Protein AF-A0A6G8U0J6-F1 (afdb_monomer_lite)

Sequence (85 aa):
MLTAQPENFRAEEKVMNRDEYVKRSKEHALSLLEAGRVHEAVASMITDMRGSSSFGVPREIHAIGICAAAANDAAGVRTYIEGFN

Secondary structure (DSSP, 8-state):
---PPPP----------HHHHHHHHHHHHHHHHHTT-HHHHHHHHHHHHHH-TTS---HHHHHHHHHHHHTT-HHHHHHHHHT--

Radius of gyration: 18.48 Å; chains: 1; bounding box: 36×62×27 Å

pLDDT: mean 79.88, std 18.67, range [40.16, 98.38]

Foldseek 3Di:
DDDDDDDDPPPPPPPDDPVNLLVVLLVVLVVCLVVLVLVVSLVSNVVSCVVPPPNPDDVVLSVQSVVCSVVSNSVSNNCSSVVGD

Structure (mmCIF, N/CA/C/O backbone):
data_AF-A0A6G8U0J6-F1
#
_entry.id   AF-A0A6G8U0J6-F1
#
loop_
_atom_site.group_PDB
_atom_site.id
_atom_site.type_symbol
_atom_site.label_atom_id
_atom_site.label_alt_id
_atom_site.label_comp_id
_atom_site.label_asym_id
_atom_site.label_entity_id
_atom_site.label_seq_id
_atom_site.pdbx_PDB_ins_code
_atom_site.Cartn_x
_atom_site.Cartn_y
_atom_site.Cartn_z
_atom_site.occupancy
_atom_site.B_iso_or_equiv
_atom_site.auth_seq_id
_atom_site.auth_comp_id
_atom_site.auth_asym_id
_atom_site.auth_atom_id
_atom_site.pdbx_PDB_model_num
ATOM 1 N N . MET A 1 1 ? 24.688 53.582 -20.590 1.00 40.16 1 MET A N 1
ATOM 2 C CA . MET A 1 1 ? 23.649 52.830 -19.858 1.00 40.16 1 MET A CA 1
ATOM 3 C C . MET A 1 1 ? 23.398 51.549 -20.648 1.00 40.16 1 MET A C 1
ATOM 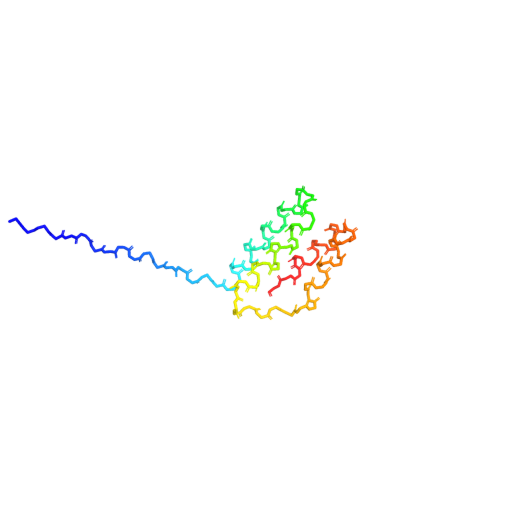5 O O . MET A 1 1 ? 22.673 51.586 -21.628 1.00 40.16 1 MET A O 1
ATOM 9 N N . LEU A 1 2 ? 24.122 50.471 -20.326 1.00 41.78 2 LEU A N 1
ATOM 10 C CA . LEU A 1 2 ? 23.930 49.139 -20.914 1.00 41.78 2 LEU A CA 1
ATOM 11 C C . LEU A 1 2 ? 23.253 48.297 -19.830 1.00 41.78 2 LEU A C 1
ATOM 13 O O . LEU A 1 2 ? 23.856 48.039 -18.791 1.00 41.78 2 LEU A O 1
ATOM 17 N N . THR A 1 3 ? 21.988 47.945 -20.020 1.00 42.47 3 THR A N 1
ATOM 18 C CA . THR A 1 3 ? 21.263 47.060 -19.106 1.00 42.47 3 THR A CA 1
ATOM 19 C C . THR A 1 3 ? 21.613 45.618 -19.460 1.00 42.47 3 THR A C 1
ATOM 21 O O . THR A 1 3 ? 21.107 45.087 -20.446 1.00 42.47 3 THR A O 1
ATOM 24 N N . ALA A 1 4 ? 22.501 44.998 -18.683 1.00 47.31 4 ALA A N 1
ATOM 25 C CA . ALA A 1 4 ? 22.671 43.550 -18.697 1.00 47.31 4 ALA A CA 1
ATOM 26 C C . ALA A 1 4 ? 21.403 42.911 -18.108 1.00 47.31 4 ALA A C 1
ATOM 28 O O . ALA A 1 4 ? 20.975 43.278 -17.012 1.00 47.31 4 ALA A O 1
ATOM 29 N N . GLN A 1 5 ? 20.767 42.014 -18.862 1.00 52.62 5 GLN A N 1
ATOM 30 C CA . GLN A 1 5 ? 19.639 41.223 -18.373 1.00 52.62 5 GLN A CA 1
ATOM 31 C C . GLN A 1 5 ? 20.158 40.099 -17.463 1.00 52.62 5 GLN A C 1
ATOM 33 O O . GLN A 1 5 ? 21.203 39.527 -17.773 1.00 52.62 5 GLN A O 1
ATOM 38 N N . PRO A 1 6 ? 19.478 39.791 -16.343 1.00 52.78 6 PRO A N 1
ATOM 39 C CA . PRO A 1 6 ? 19.944 38.782 -15.403 1.00 52.78 6 PRO A CA 1
ATOM 40 C C . PRO A 1 6 ? 19.842 37.387 -16.017 1.00 52.78 6 PRO A C 1
ATOM 42 O O . PRO A 1 6 ? 18.846 37.029 -16.646 1.00 52.78 6 PRO A O 1
ATOM 45 N N . GLU A 1 7 ? 20.909 36.621 -15.829 1.00 52.91 7 GLU A N 1
ATOM 46 C CA . GLU A 1 7 ? 21.080 35.291 -16.389 1.00 52.91 7 GLU A CA 1
ATOM 47 C C . GLU A 1 7 ? 20.019 34.341 -15.832 1.00 52.91 7 GLU A C 1
ATOM 49 O O . GLU A 1 7 ? 19.741 34.313 -14.631 1.00 52.91 7 GLU A O 1
ATOM 54 N N . ASN A 1 8 ? 19.411 33.583 -16.742 1.00 43.28 8 ASN A N 1
ATOM 55 C CA . ASN A 1 8 ? 18.423 32.555 -16.462 1.00 43.28 8 ASN A CA 1
ATOM 56 C C . ASN A 1 8 ? 18.895 31.646 -15.321 1.00 43.28 8 ASN A C 1
ATOM 58 O O . ASN A 1 8 ? 19.749 30.781 -15.520 1.00 43.28 8 ASN A O 1
ATOM 62 N N . PHE A 1 9 ? 18.269 31.789 -14.151 1.00 46.78 9 PHE A N 1
ATOM 63 C CA . PHE A 1 9 ? 18.243 30.764 -13.114 1.00 46.78 9 PHE A CA 1
ATOM 64 C C . PHE A 1 9 ? 17.496 29.560 -13.694 1.00 46.78 9 PHE A C 1
ATOM 66 O O . PHE A 1 9 ? 16.283 29.403 -13.555 1.00 46.78 9 PHE A O 1
ATOM 73 N N . ARG A 1 10 ? 18.224 28.731 -14.440 1.00 47.50 10 ARG A N 1
ATOM 74 C CA . ARG A 1 10 ? 17.761 27.419 -14.856 1.00 47.50 10 ARG A CA 1
ATOM 75 C C . ARG A 1 10 ? 17.708 26.614 -13.567 1.00 47.50 10 ARG A C 1
ATOM 77 O O . ARG A 1 10 ? 18.739 26.161 -13.086 1.00 47.50 10 ARG A O 1
ATOM 84 N N . ALA A 1 11 ? 16.526 26.546 -12.956 1.00 45.59 11 ALA A N 1
ATOM 85 C CA . ALA A 1 11 ? 16.274 25.606 -11.881 1.00 45.59 11 ALA A CA 1
ATOM 86 C C . ALA A 1 11 ? 16.710 24.240 -12.411 1.00 45.59 11 ALA A C 1
ATOM 88 O O . ALA A 1 11 ? 16.139 23.739 -13.381 1.00 45.59 11 ALA A O 1
ATOM 89 N N . GLU A 1 12 ? 17.795 23.710 -11.856 1.00 45.97 12 GLU A N 1
ATOM 90 C CA . GLU A 1 12 ? 18.199 22.342 -12.105 1.00 45.97 12 GLU A CA 1
ATOM 91 C C . GLU A 1 12 ? 17.007 21.489 -11.685 1.00 45.97 12 GLU A C 1
ATOM 93 O O . GLU A 1 12 ? 16.654 21.419 -10.506 1.00 45.97 12 GLU A O 1
ATOM 98 N N . GLU A 1 13 ? 16.313 20.922 -12.668 1.00 49.16 13 GLU A N 1
ATOM 99 C CA . GLU A 1 13 ? 15.331 19.880 -12.442 1.00 49.16 13 GLU A CA 1
ATOM 100 C C . GLU A 1 13 ? 16.100 18.741 -11.775 1.00 49.16 13 GLU A C 1
ATOM 102 O O . GLU A 1 13 ? 16.801 17.971 -12.430 1.00 49.16 13 GLU A O 1
ATOM 107 N N . LYS A 1 14 ? 16.084 18.728 -10.437 1.00 54.59 14 LYS A N 1
ATOM 108 C CA . LYS A 1 14 ? 16.746 17.714 -9.627 1.00 54.59 14 LYS A CA 1
ATOM 109 C C . LYS A 1 14 ? 16.165 16.385 -10.081 1.00 54.59 14 LYS A C 1
ATOM 111 O O . LYS A 1 14 ? 15.028 16.071 -9.733 1.00 54.59 14 LYS A O 1
ATOM 116 N N . VAL A 1 15 ? 16.928 15.635 -10.873 1.00 64.69 15 VAL A N 1
ATOM 117 C CA . VAL A 1 15 ? 16.574 14.278 -11.283 1.00 64.69 15 VAL A CA 1
ATOM 118 C C . VAL A 1 15 ? 16.379 13.492 -9.995 1.00 64.69 15 VAL A C 1
ATOM 120 O O . VAL A 1 15 ? 17.336 13.163 -9.292 1.00 64.69 15 VAL A O 1
ATOM 123 N N . MET A 1 16 ? 15.118 13.300 -9.618 1.00 69.44 16 MET A N 1
ATOM 124 C CA . MET A 1 16 ? 14.765 12.627 -8.383 1.00 69.44 16 MET A CA 1
ATOM 125 C C . MET A 1 16 ? 15.188 11.172 -8.532 1.00 69.44 16 MET A C 1
ATOM 127 O O . MET A 1 16 ? 14.810 10.502 -9.496 1.00 69.44 16 MET A O 1
ATOM 131 N N . ASN A 1 17 ? 16.020 10.697 -7.606 1.00 79.88 17 ASN A N 1
ATOM 132 C CA . ASN A 1 17 ? 16.439 9.305 -7.635 1.00 79.88 17 ASN A CA 1
ATOM 133 C C . ASN A 1 17 ? 15.227 8.392 -7.364 1.00 79.88 17 ASN A C 1
ATOM 135 O O . ASN A 1 17 ? 14.211 8.817 -6.803 1.00 79.88 17 ASN A O 1
ATOM 139 N N . ARG A 1 18 ? 15.334 7.134 -7.797 1.00 78.44 18 ARG A N 1
ATOM 140 C CA . ARG A 1 18 ? 14.273 6.128 -7.665 1.00 78.44 18 ARG A CA 1
ATOM 141 C C . ARG A 1 18 ? 13.724 6.036 -6.249 1.00 78.44 18 ARG A C 1
ATOM 143 O O . ARG A 1 18 ? 12.513 6.007 -6.066 1.00 78.44 18 ARG A O 1
ATOM 150 N N . ASP A 1 19 ? 14.611 6.038 -5.268 1.00 82.81 19 ASP A N 1
ATOM 151 C CA . ASP A 1 19 ? 14.254 5.799 -3.875 1.00 82.81 19 ASP A CA 1
ATOM 152 C C . ASP A 1 19 ? 13.451 6.967 -3.290 1.00 82.81 19 ASP A C 1
ATOM 154 O O . ASP A 1 19 ? 12.470 6.754 -2.580 1.00 82.81 19 ASP A O 1
ATOM 158 N N . GLU A 1 20 ? 13.808 8.209 -3.630 1.00 86.06 20 GLU A N 1
ATOM 159 C CA . GLU A 1 20 ? 13.063 9.405 -3.230 1.00 86.06 20 GLU A CA 1
ATOM 160 C C . GLU A 1 20 ? 11.678 9.432 -3.895 1.00 86.06 20 GLU A C 1
ATOM 162 O O . GLU A 1 20 ? 10.690 9.782 -3.245 1.00 86.06 20 GLU A O 1
ATOM 167 N N . TYR A 1 21 ? 11.579 8.986 -5.151 1.00 84.31 21 TYR A N 1
ATOM 168 C CA . TYR A 1 21 ? 10.296 8.847 -5.838 1.00 84.31 21 TYR A CA 1
ATOM 169 C C . TYR A 1 21 ? 9.400 7.784 -5.195 1.00 84.31 21 TYR A C 1
ATOM 171 O O . TYR A 1 21 ? 8.251 8.068 -4.850 1.00 84.31 21 TYR A O 1
ATOM 179 N N . VAL A 1 22 ? 9.934 6.576 -4.989 1.00 85.38 22 VAL A N 1
ATOM 180 C CA . VAL A 1 22 ? 9.216 5.460 -4.360 1.00 85.38 22 VAL A CA 1
ATOM 181 C C . VAL A 1 22 ? 8.764 5.845 -2.958 1.00 85.38 22 VAL A C 1
ATOM 183 O O . VAL A 1 22 ? 7.611 5.609 -2.604 1.00 85.38 22 VAL A O 1
ATOM 186 N N . LYS A 1 23 ? 9.621 6.511 -2.179 1.00 90.31 23 LYS A N 1
ATOM 187 C CA . LYS A 1 23 ? 9.267 6.996 -0.844 1.00 90.31 23 LYS A CA 1
ATOM 188 C C . LYS A 1 23 ? 8.069 7.948 -0.878 1.00 90.31 23 LYS A C 1
ATOM 190 O O . LYS A 1 23 ? 7.112 7.723 -0.142 1.00 90.31 23 LYS A O 1
ATOM 195 N N . ARG A 1 24 ? 8.084 8.965 -1.747 1.00 90.88 24 ARG A N 1
ATOM 196 C CA . ARG A 1 24 ? 6.969 9.924 -1.869 1.00 90.88 24 ARG A CA 1
ATOM 197 C C . ARG A 1 24 ? 5.677 9.255 -2.340 1.00 90.88 24 ARG A C 1
ATOM 199 O O . ARG A 1 24 ? 4.608 9.567 -1.822 1.00 90.88 24 ARG A O 1
ATOM 206 N N . SER A 1 25 ? 5.777 8.319 -3.284 1.00 90.81 25 SER A N 1
ATOM 207 C CA . SER A 1 25 ? 4.623 7.548 -3.761 1.00 90.81 25 SER A CA 1
ATOM 208 C C . SER A 1 25 ? 4.007 6.712 -2.630 1.00 90.81 25 SER A C 1
ATOM 210 O O . SER A 1 25 ? 2.796 6.763 -2.411 1.00 90.81 25 SER A O 1
ATOM 212 N N . LYS A 1 26 ? 4.841 6.048 -1.813 1.00 93.50 26 LYS A N 1
ATOM 213 C CA . LYS A 1 26 ? 4.399 5.302 -0.621 1.00 93.50 26 LYS A CA 1
ATOM 214 C C . LYS A 1 26 ? 3.740 6.205 0.417 1.00 93.50 26 LYS A C 1
ATOM 216 O O . LYS A 1 26 ? 2.668 5.869 0.906 1.00 93.50 26 LYS A O 1
ATOM 221 N N . GLU A 1 27 ? 4.344 7.347 0.741 1.00 96.00 27 GLU A N 1
ATOM 222 C CA . GLU A 1 27 ? 3.780 8.319 1.692 1.00 96.00 27 GLU A CA 1
ATOM 223 C C . GLU A 1 27 ? 2.391 8.802 1.247 1.00 96.00 27 GLU A C 1
ATOM 225 O O . GLU A 1 27 ? 1.456 8.845 2.048 1.00 96.00 27 GLU A O 1
ATOM 230 N N . HIS A 1 28 ? 2.225 9.099 -0.043 1.00 95.88 28 HIS A N 1
ATOM 231 C CA . HIS A 1 28 ? 0.937 9.502 -0.601 1.00 95.88 28 HIS A CA 1
ATOM 232 C C . HIS A 1 28 ? -0.095 8.363 -0.594 1.00 95.88 28 HIS A C 1
ATOM 234 O O . HIS A 1 28 ? -1.248 8.570 -0.221 1.00 95.88 28 HIS A O 1
ATOM 240 N N . ALA A 1 29 ? 0.298 7.146 -0.968 1.00 96.31 29 ALA A N 1
ATOM 241 C CA . ALA A 1 29 ? -0.594 5.992 -0.942 1.00 96.31 29 ALA A CA 1
ATOM 242 C C . ALA A 1 29 ? -1.054 5.638 0.483 1.00 96.31 29 ALA A C 1
ATOM 244 O O . ALA A 1 29 ? -2.223 5.310 0.691 1.00 96.31 29 ALA A O 1
ATOM 245 N N . LEU A 1 30 ? -0.165 5.754 1.475 1.00 97.88 30 LEU A N 1
ATOM 246 C CA . LEU A 1 30 ? -0.504 5.533 2.881 1.00 97.88 30 LEU A CA 1
ATOM 247 C C . LEU A 1 30 ? -1.506 6.569 3.396 1.00 97.88 30 LEU A C 1
ATOM 249 O O . LEU A 1 30 ? -2.458 6.186 4.069 1.00 97.88 30 LEU A O 1
ATOM 253 N N . SER A 1 31 ? -1.366 7.847 3.033 1.00 98.38 31 SER A N 1
ATOM 254 C CA . SER A 1 31 ? -2.321 8.875 3.473 1.00 98.38 31 SER 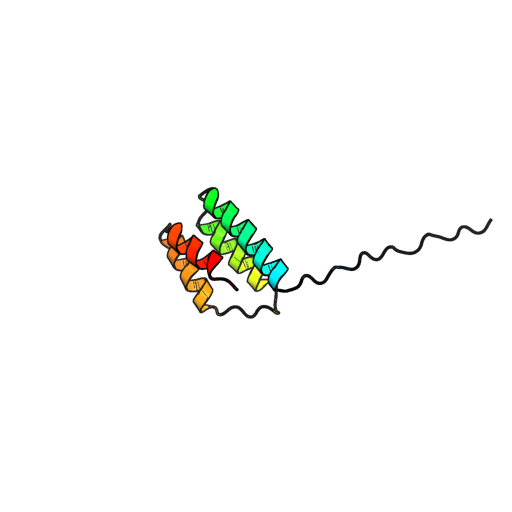A CA 1
ATOM 255 C C . SER A 1 31 ? -3.725 8.663 2.890 1.00 98.38 31 SER A C 1
ATOM 257 O O . SER A 1 31 ? -4.729 8.857 3.577 1.00 98.38 31 SER A O 1
ATOM 259 N N . LEU A 1 32 ? -3.819 8.188 1.642 1.00 98.25 32 LEU A N 1
ATOM 260 C CA . LEU A 1 32 ? -5.087 7.772 1.034 1.00 98.25 32 LEU A CA 1
ATOM 261 C C . LEU A 1 32 ? -5.700 6.581 1.779 1.00 98.25 32 LEU A C 1
ATOM 263 O O . LEU A 1 32 ? -6.905 6.567 2.038 1.00 98.25 32 LEU A O 1
ATOM 267 N N . LEU A 1 33 ? -4.875 5.603 2.151 1.00 97.88 33 LEU A N 1
ATOM 268 C CA . LEU A 1 33 ? -5.319 4.433 2.899 1.00 97.88 33 LEU A CA 1
ATOM 269 C C . LEU A 1 33 ? -5.828 4.803 4.301 1.00 97.88 33 LEU A C 1
ATOM 271 O O . LEU A 1 33 ? -6.883 4.321 4.705 1.00 97.88 33 LEU A O 1
ATOM 275 N N . GLU A 1 34 ? -5.128 5.689 5.013 1.00 97.81 34 GLU A N 1
ATOM 276 C CA . GLU A 1 34 ? -5.544 6.218 6.322 1.00 97.81 34 GLU A CA 1
ATOM 277 C C . GLU A 1 34 ? -6.883 6.963 6.250 1.00 97.81 34 GLU A C 1
ATOM 279 O O . GLU A 1 34 ? -7.685 6.899 7.180 1.00 97.81 34 GLU A O 1
ATOM 284 N N . ALA A 1 35 ? -7.170 7.607 5.117 1.00 97.81 35 ALA A N 1
ATOM 285 C CA . ALA A 1 35 ? -8.461 8.229 4.834 1.00 97.81 35 ALA A CA 1
ATOM 286 C C . ALA A 1 35 ? -9.559 7.229 4.402 1.00 97.81 35 ALA A C 1
ATOM 288 O O . ALA A 1 35 ? -10.658 7.649 4.039 1.00 97.81 35 ALA A O 1
ATOM 289 N N . GLY A 1 36 ? -9.283 5.919 4.392 1.00 97.06 36 GLY A N 1
ATOM 290 C CA . GLY A 1 36 ? -10.217 4.874 3.957 1.00 97.06 36 GLY A CA 1
ATOM 291 C C . GLY A 1 36 ? -10.381 4.761 2.437 1.00 97.06 36 GLY A C 1
ATOM 292 O O . GLY A 1 36 ? -11.247 4.028 1.960 1.00 97.06 36 GLY A O 1
ATOM 293 N N . ARG A 1 37 ? -9.554 5.456 1.647 1.00 97.69 37 ARG A N 1
ATOM 294 C CA . ARG A 1 37 ? -9.628 5.492 0.175 1.00 97.69 37 ARG A CA 1
ATOM 295 C C . ARG A 1 37 ? -8.810 4.352 -0.434 1.00 97.69 37 ARG A C 1
ATOM 297 O O . ARG A 1 37 ? -7.839 4.570 -1.158 1.00 97.69 37 ARG A O 1
ATOM 304 N N . VAL A 1 38 ? -9.212 3.117 -0.131 1.00 97.25 38 VAL A N 1
ATOM 305 C CA . VAL A 1 38 ? -8.457 1.883 -0.429 1.00 97.25 38 VAL A CA 1
ATOM 306 C C . VAL A 1 38 ? -8.110 1.741 -1.919 1.00 97.25 38 VAL A C 1
ATOM 308 O O . VAL A 1 38 ? -6.957 1.492 -2.269 1.00 97.25 38 VAL A O 1
ATOM 311 N N . HIS A 1 39 ? -9.078 1.945 -2.817 1.00 96.19 39 HIS A N 1
ATOM 312 C CA . HIS A 1 39 ? -8.842 1.851 -4.265 1.00 96.19 39 HIS A CA 1
ATOM 313 C C . HIS A 1 39 ? -7.889 2.932 -4.783 1.00 96.19 39 HIS A C 1
ATOM 315 O O . HIS A 1 39 ? -7.076 2.682 -5.674 1.00 96.19 39 HIS A O 1
ATOM 321 N N . GLU A 1 40 ? -7.977 4.132 -4.218 1.00 96.81 40 GLU A N 1
ATOM 322 C CA . GLU A 1 40 ? -7.196 5.284 -4.662 1.00 96.81 40 GLU A CA 1
ATOM 323 C C . GLU A 1 40 ? -5.739 5.166 -4.218 1.00 96.81 40 GLU A C 1
ATOM 325 O O . GLU A 1 40 ? -4.844 5.508 -4.986 1.00 96.81 40 GLU A O 1
ATOM 330 N N . ALA A 1 41 ? -5.500 4.589 -3.036 1.00 96.62 41 ALA A N 1
ATOM 331 C CA . ALA A 1 41 ? -4.164 4.251 -2.555 1.00 96.62 41 ALA A CA 1
ATOM 332 C C . ALA A 1 41 ? -3.417 3.299 -3.511 1.00 96.62 41 ALA A C 1
ATOM 334 O O . ALA A 1 41 ? -2.227 3.465 -3.768 1.00 96.62 41 ALA A O 1
ATOM 335 N N . VAL A 1 42 ? -4.110 2.307 -4.080 1.00 94.06 42 VAL A N 1
ATOM 336 C CA . VAL A 1 42 ? -3.503 1.378 -5.049 1.00 94.06 42 VAL A CA 1
ATOM 337 C C . VAL A 1 42 ? -3.328 2.035 -6.419 1.00 94.06 42 VAL A C 1
ATOM 339 O O . VAL A 1 42 ? -2.287 1.862 -7.058 1.00 94.06 42 VAL A O 1
ATOM 342 N N . ALA A 1 43 ? -4.320 2.804 -6.872 1.00 92.69 43 ALA A N 1
ATOM 343 C CA . ALA A 1 43 ? -4.275 3.478 -8.166 1.00 92.69 43 ALA A CA 1
ATOM 344 C C . ALA A 1 43 ? -3.153 4.526 -8.252 1.00 92.69 43 ALA A C 1
ATOM 346 O O . ALA A 1 43 ? -2.518 4.637 -9.306 1.00 92.69 43 ALA A O 1
ATOM 347 N N . SER A 1 44 ? -2.878 5.261 -7.167 1.00 92.12 44 SER A N 1
ATOM 348 C CA . SER A 1 44 ? -1.783 6.238 -7.122 1.00 92.12 44 SER A CA 1
ATOM 349 C C . SER A 1 44 ? -0.426 5.562 -7.321 1.00 92.12 44 SER A C 1
ATOM 351 O O . SER A 1 44 ? 0.296 5.939 -8.240 1.00 92.12 44 SER A O 1
ATOM 353 N N . MET A 1 45 ? -0.142 4.478 -6.585 1.00 89.00 45 MET A N 1
ATOM 354 C CA . MET A 1 45 ? 1.080 3.679 -6.753 1.00 89.00 45 MET A CA 1
ATOM 355 C C . MET A 1 45 ? 1.238 3.170 -8.192 1.00 89.00 45 MET A C 1
ATOM 357 O O . MET A 1 45 ? 2.313 3.262 -8.771 1.00 89.00 45 MET A O 1
ATOM 361 N N . ILE A 1 46 ? 0.179 2.635 -8.809 1.00 87.31 46 ILE A N 1
ATOM 362 C CA . ILE A 1 46 ? 0.253 2.129 -10.194 1.00 87.31 46 ILE A CA 1
ATOM 363 C C . ILE A 1 46 ? 0.540 3.266 -11.187 1.00 87.31 46 ILE A C 1
ATOM 365 O O . ILE A 1 46 ? 1.311 3.090 -12.133 1.00 87.31 46 ILE A O 1
ATOM 369 N N . THR A 1 47 ? -0.092 4.423 -10.987 1.00 84.19 47 THR A N 1
ATOM 370 C CA . THR A 1 47 ? 0.029 5.581 -11.883 1.00 84.19 47 THR A CA 1
ATOM 371 C C . THR A 1 47 ? 1.423 6.186 -11.809 1.00 84.19 47 THR A C 1
ATOM 373 O O . THR A 1 47 ? 2.058 6.379 -12.848 1.00 84.19 47 THR A O 1
ATOM 376 N N . ASP A 1 48 ? 1.920 6.395 -10.592 1.00 78.06 48 ASP A N 1
ATOM 377 C CA . ASP A 1 48 ? 3.267 6.889 -10.332 1.00 78.06 48 ASP A CA 1
ATOM 378 C C . ASP A 1 48 ? 4.309 5.976 -11.008 1.00 78.06 48 ASP A C 1
ATOM 380 O O . ASP A 1 48 ? 5.172 6.393 -11.786 1.00 78.06 48 ASP A O 1
ATOM 384 N N . MET A 1 49 ? 4.155 4.667 -10.835 1.00 70.69 49 MET A N 1
ATOM 385 C CA . MET A 1 49 ? 5.138 3.701 -11.323 1.00 70.69 49 MET A CA 1
ATOM 386 C C . MET A 1 49 ? 5.077 3.460 -12.835 1.00 70.69 49 MET A C 1
ATOM 388 O O . MET A 1 49 ? 6.069 3.038 -13.427 1.00 70.69 49 MET A O 1
ATOM 392 N N . ARG A 1 50 ? 3.952 3.774 -13.490 1.00 68.19 50 ARG A N 1
ATOM 393 C CA . ARG A 1 50 ? 3.842 3.776 -14.958 1.00 68.19 50 ARG A CA 1
ATOM 394 C C . ARG A 1 50 ? 4.480 5.025 -15.580 1.00 68.19 50 ARG A C 1
ATOM 396 O O . ARG A 1 50 ? 4.979 4.941 -16.701 1.00 68.19 50 ARG A O 1
ATOM 403 N N . GLY A 1 51 ? 4.458 6.163 -14.882 1.00 61.62 51 GLY A N 1
ATOM 404 C CA . GLY A 1 51 ? 5.058 7.419 -15.347 1.00 61.62 51 GLY A CA 1
ATOM 405 C C . GLY A 1 51 ? 6.587 7.379 -15.374 1.00 61.62 51 GLY A C 1
ATOM 406 O O . GLY A 1 51 ? 7.212 7.984 -16.246 1.00 61.62 51 GLY A O 1
ATOM 407 N N . SER A 1 52 ? 7.195 6.603 -14.475 1.00 58.88 52 SER A N 1
ATOM 408 C CA . SER A 1 52 ? 8.638 6.396 -14.464 1.00 58.88 52 SER A CA 1
ATOM 409 C C . SER A 1 52 ? 9.044 5.148 -15.248 1.00 58.88 52 SER A C 1
ATOM 411 O O . SER A 1 52 ? 9.175 4.042 -14.719 1.00 58.88 52 SER A O 1
ATOM 413 N N . SER A 1 53 ? 9.290 5.341 -16.544 1.00 52.97 53 SER A N 1
ATOM 414 C CA . SER A 1 53 ? 9.783 4.307 -17.470 1.00 52.97 53 SER A CA 1
ATOM 415 C C . SER A 1 53 ? 11.086 3.611 -17.031 1.00 52.97 53 SER A C 1
ATOM 417 O O . SER A 1 53 ? 11.434 2.571 -17.587 1.00 52.97 53 SER A O 1
ATOM 419 N N . SER A 1 54 ? 11.787 4.135 -16.020 1.00 55.38 54 SER A N 1
ATOM 420 C CA . SER A 1 54 ? 13.029 3.578 -15.481 1.00 55.38 54 SER A CA 1
ATOM 421 C C . SER A 1 54 ? 12.841 2.592 -14.320 1.00 55.38 54 SER A C 1
ATOM 423 O O . SER A 1 54 ? 13.810 1.935 -13.946 1.00 55.38 54 SER A O 1
ATOM 425 N N . PHE A 1 55 ? 11.639 2.455 -13.735 1.00 61.19 55 PHE A N 1
ATOM 426 C CA . PHE A 1 55 ? 11.468 1.691 -12.484 1.00 61.19 55 PHE A CA 1
ATOM 427 C C . PHE A 1 55 ? 10.924 0.268 -12.638 1.00 61.19 55 PHE A C 1
ATOM 429 O O . PHE A 1 55 ? 10.956 -0.468 -11.653 1.00 61.19 55 PHE A O 1
ATOM 436 N N . GLY A 1 56 ? 10.523 -0.140 -13.851 1.00 56.97 56 GLY A N 1
ATOM 437 C CA . GLY A 1 56 ? 10.428 -1.550 -14.265 1.00 56.97 56 GLY A CA 1
ATOM 438 C C . GLY A 1 56 ? 9.698 -2.480 -13.292 1.00 56.97 56 GLY A C 1
ATOM 439 O O . GLY A 1 56 ? 10.189 -3.567 -13.001 1.00 56.97 56 GLY A O 1
ATOM 440 N N . VAL A 1 57 ? 8.563 -2.046 -12.748 1.00 63.72 57 VAL A N 1
ATOM 441 C CA . VAL A 1 57 ? 7.874 -2.788 -11.687 1.00 63.72 57 VAL A CA 1
ATOM 442 C C . VAL A 1 57 ? 7.176 -4.019 -12.283 1.00 63.72 57 VAL A C 1
ATOM 444 O O .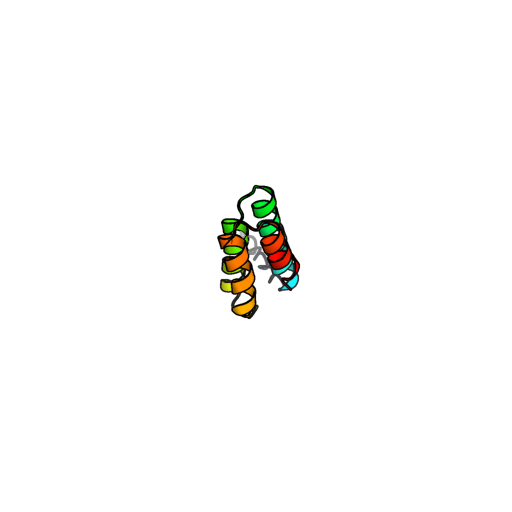 VAL A 1 57 ? 6.412 -3.871 -13.245 1.00 63.72 57 VAL A O 1
ATOM 447 N N . PRO A 1 58 ? 7.400 -5.229 -11.732 1.00 67.44 58 PRO A N 1
ATOM 448 C CA . PRO A 1 58 ? 6.705 -6.434 -12.170 1.00 67.44 58 PRO A CA 1
ATOM 449 C C . PRO A 1 58 ? 5.184 -6.280 -12.052 1.00 67.44 58 PRO A C 1
ATOM 451 O O . PRO A 1 58 ? 4.661 -5.855 -11.017 1.00 67.44 58 PRO A O 1
ATOM 454 N N . ARG A 1 59 ? 4.452 -6.648 -13.109 1.00 70.44 59 ARG A N 1
ATOM 455 C CA . ARG A 1 59 ? 2.980 -6.535 -13.167 1.00 70.44 59 ARG A CA 1
ATOM 456 C C . ARG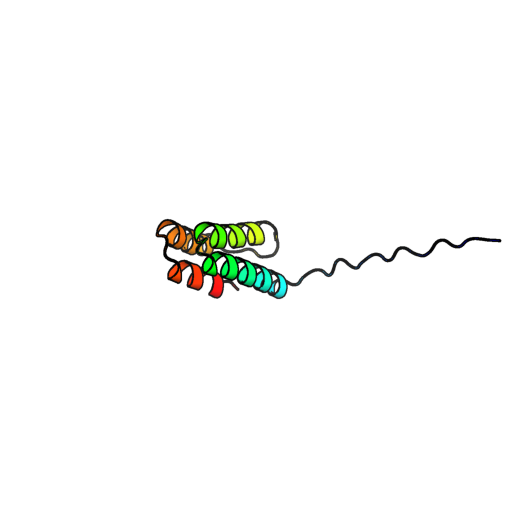 A 1 59 ? 2.298 -7.347 -12.064 1.00 70.44 59 ARG A C 1
ATOM 458 O O . ARG A 1 59 ? 1.205 -7.005 -11.623 1.00 70.44 59 ARG A O 1
ATOM 465 N N . GLU A 1 60 ? 2.965 -8.397 -11.614 1.00 71.56 60 GLU A N 1
ATOM 466 C CA . GLU A 1 60 ? 2.550 -9.321 -10.571 1.00 71.56 60 GLU A CA 1
ATOM 467 C C . GLU A 1 60 ? 2.414 -8.621 -9.212 1.00 71.56 60 GLU A C 1
ATOM 469 O O . GLU A 1 60 ? 1.476 -8.904 -8.470 1.00 71.56 60 GLU A O 1
ATOM 474 N N . ILE A 1 61 ? 3.283 -7.649 -8.906 1.00 77.12 61 ILE A N 1
ATOM 475 C CA . ILE A 1 61 ? 3.209 -6.879 -7.654 1.00 77.12 61 ILE A CA 1
ATOM 476 C C . ILE A 1 61 ? 1.934 -6.029 -7.633 1.00 77.12 61 ILE A C 1
ATOM 478 O O . ILE A 1 61 ? 1.231 -5.982 -6.624 1.00 77.12 61 ILE A O 1
ATOM 482 N N . HIS A 1 62 ? 1.570 -5.419 -8.765 1.00 85.06 62 HIS A N 1
ATOM 483 C CA . HIS A 1 62 ? 0.325 -4.654 -8.873 1.00 85.06 62 HIS A CA 1
ATOM 484 C C . HIS A 1 62 ? -0.925 -5.531 -8.749 1.00 85.06 62 HIS A C 1
ATOM 486 O O . HIS A 1 62 ? -1.930 -5.067 -8.215 1.00 85.06 62 HIS A O 1
ATOM 492 N N . ALA A 1 63 ? -0.871 -6.794 -9.184 1.00 87.69 63 ALA A N 1
ATOM 493 C CA . ALA A 1 63 ? -1.996 -7.714 -9.037 1.00 87.69 63 ALA A CA 1
ATOM 494 C C . ALA A 1 63 ? -2.368 -7.937 -7.561 1.00 87.69 63 ALA A C 1
ATOM 496 O O . ALA A 1 63 ? -3.552 -7.967 -7.235 1.00 87.69 63 ALA A O 1
ATOM 497 N N . ILE A 1 64 ? -1.381 -8.007 -6.659 1.00 88.81 64 ILE A N 1
ATOM 498 C CA . ILE A 1 64 ? -1.617 -8.132 -5.210 1.00 88.81 64 ILE A CA 1
ATOM 499 C C . ILE A 1 64 ? -2.387 -6.912 -4.688 1.00 88.81 64 ILE A C 1
ATOM 501 O O . ILE A 1 64 ? -3.423 -7.071 -4.041 1.00 88.81 64 ILE A O 1
ATOM 505 N N . GLY A 1 65 ? -1.923 -5.702 -5.020 1.00 92.06 65 GLY A N 1
ATOM 506 C CA . GLY A 1 65 ? -2.596 -4.461 -4.628 1.00 92.06 65 GLY A CA 1
ATOM 507 C C . GLY A 1 65 ? -4.027 -4.374 -5.168 1.00 92.06 65 GLY A C 1
ATOM 508 O O . GLY A 1 65 ? -4.947 -4.034 -4.428 1.00 92.06 65 GLY A O 1
ATOM 509 N N . ILE A 1 66 ? -4.240 -4.740 -6.437 1.00 93.12 66 ILE A N 1
ATOM 510 C CA . ILE A 1 66 ? -5.567 -4.736 -7.073 1.00 93.12 66 ILE A CA 1
ATOM 511 C C . ILE A 1 66 ? -6.521 -5.710 -6.372 1.00 93.12 66 ILE A C 1
ATOM 513 O O . ILE A 1 66 ? -7.654 -5.334 -6.074 1.00 93.12 66 ILE A O 1
ATOM 517 N N . CYS A 1 67 ? -6.075 -6.935 -6.081 1.00 95.38 67 CYS A N 1
ATOM 518 C CA . CYS A 1 67 ? -6.892 -7.932 -5.390 1.00 95.38 67 CYS A CA 1
ATOM 519 C C . CYS A 1 67 ? -7.271 -7.481 -3.973 1.00 95.38 67 CYS A C 1
ATOM 521 O O . CYS A 1 67 ? -8.439 -7.578 -3.600 1.00 95.38 67 CYS A O 1
ATOM 523 N N . ALA A 1 68 ? -6.317 -6.943 -3.206 1.00 95.75 68 ALA A N 1
ATOM 524 C CA . ALA A 1 68 ? -6.585 -6.428 -1.864 1.00 95.75 68 ALA A CA 1
ATOM 525 C C . ALA A 1 68 ? -7.585 -5.260 -1.896 1.00 95.75 68 ALA A C 1
ATOM 527 O O . ALA A 1 68 ? -8.547 -5.244 -1.130 1.00 95.75 68 ALA A O 1
ATOM 528 N N . ALA A 1 69 ? -7.430 -4.328 -2.841 1.00 96.50 69 ALA A N 1
ATOM 529 C CA . ALA A 1 69 ? -8.380 -3.232 -3.005 1.00 96.50 69 ALA A CA 1
ATOM 530 C C . ALA A 1 69 ? -9.778 -3.717 -3.409 1.00 96.50 69 ALA A C 1
ATOM 532 O O . ALA A 1 69 ? -10.765 -3.242 -2.857 1.00 96.50 69 ALA A O 1
ATOM 533 N N . ALA A 1 70 ? -9.885 -4.685 -4.325 1.00 97.12 70 ALA A N 1
ATOM 534 C CA . ALA A 1 70 ? -11.169 -5.270 -4.719 1.00 97.12 70 ALA A CA 1
ATOM 535 C C . ALA A 1 70 ? -11.901 -5.950 -3.547 1.00 97.12 70 ALA A C 1
ATOM 537 O O . ALA A 1 70 ? -13.130 -5.950 -3.510 1.00 97.12 70 ALA A O 1
ATOM 538 N N . ALA A 1 71 ? -11.155 -6.489 -2.580 1.00 97.12 71 ALA A N 1
ATOM 539 C CA . ALA A 1 71 ? -11.691 -7.062 -1.348 1.00 97.12 71 ALA A CA 1
ATOM 540 C C . ALA A 1 71 ? -11.939 -6.025 -0.233 1.00 97.12 71 ALA A C 1
ATOM 542 O O . ALA A 1 71 ? -12.398 -6.397 0.845 1.00 97.12 71 ALA A O 1
ATOM 543 N N . ASN A 1 72 ? -11.629 -4.743 -0.466 1.00 96.12 72 ASN A N 1
ATOM 544 C CA . ASN A 1 72 ? -11.580 -3.697 0.559 1.00 96.12 72 ASN A CA 1
ATOM 545 C C . ASN A 1 72 ? -10.686 -4.075 1.765 1.00 96.12 72 ASN A C 1
ATOM 547 O O . ASN A 1 72 ? -10.942 -3.684 2.905 1.00 96.12 72 ASN A O 1
ATOM 551 N N . ASP A 1 73 ? -9.631 -4.854 1.511 1.00 97.75 73 ASP A N 1
ATOM 552 C CA . ASP A 1 73 ? -8.657 -5.297 2.504 1.00 97.75 73 ASP A CA 1
ATOM 553 C C . ASP A 1 73 ? -7.581 -4.222 2.700 1.00 97.75 73 ASP A C 1
ATOM 555 O O . ASP A 1 73 ? -6.546 -4.191 2.027 1.00 97.75 73 ASP A O 1
ATOM 559 N N . ALA A 1 74 ? -7.836 -3.319 3.646 1.00 97.25 74 ALA A N 1
ATOM 560 C CA . ALA A 1 74 ? -6.908 -2.246 3.979 1.00 97.25 74 ALA A CA 1
ATOM 561 C C . ALA A 1 74 ? -5.548 -2.767 4.483 1.00 97.25 74 ALA A C 1
ATOM 563 O O . ALA A 1 74 ? -4.519 -2.146 4.213 1.00 97.25 74 ALA A O 1
ATOM 564 N N . ALA A 1 75 ? -5.516 -3.907 5.183 1.00 96.88 75 ALA A N 1
ATOM 565 C CA . ALA A 1 75 ? -4.270 -4.491 5.673 1.00 96.88 75 ALA A CA 1
ATOM 566 C C . ALA A 1 75 ? -3.436 -5.053 4.513 1.00 96.88 75 ALA A C 1
ATOM 568 O O . ALA A 1 75 ? -2.245 -4.759 4.415 1.00 96.88 75 ALA A O 1
ATOM 569 N N . GLY A 1 76 ? -4.072 -5.770 3.584 1.00 96.00 76 GLY A N 1
ATOM 570 C CA . GLY A 1 76 ? -3.436 -6.247 2.358 1.00 96.00 76 GLY A CA 1
ATOM 571 C C . GLY A 1 76 ? -2.914 -5.108 1.479 1.00 96.00 76 GLY A C 1
ATOM 572 O O . GLY A 1 76 ? -1.787 -5.177 0.982 1.00 96.00 76 GLY A O 1
ATOM 573 N N . VAL A 1 77 ? -3.676 -4.014 1.343 1.00 96.75 77 VAL A N 1
ATOM 574 C CA . VAL A 1 77 ? -3.215 -2.814 0.621 1.00 96.75 77 VAL A CA 1
ATOM 575 C C . VAL A 1 77 ? -2.009 -2.177 1.312 1.00 96.75 77 VAL A C 1
ATOM 577 O O . VAL A 1 77 ? -1.051 -1.807 0.632 1.00 96.75 77 VAL A O 1
ATOM 580 N N . ARG A 1 78 ? -1.995 -2.108 2.648 1.00 96.56 78 ARG A N 1
ATOM 581 C CA . ARG A 1 78 ? -0.830 -1.623 3.399 1.00 96.56 78 ARG A CA 1
ATOM 582 C C . ARG A 1 78 ? 0.414 -2.463 3.119 1.00 96.56 78 ARG A C 1
ATOM 584 O O . ARG A 1 78 ? 1.460 -1.901 2.807 1.00 96.56 78 ARG A O 1
ATOM 591 N N . THR A 1 79 ? 0.297 -3.790 3.171 1.00 94.75 79 THR A N 1
ATOM 592 C CA . THR A 1 79 ? 1.411 -4.702 2.873 1.00 94.75 79 THR A CA 1
ATOM 593 C C . THR A 1 79 ? 1.924 -4.528 1.443 1.00 94.75 79 THR A C 1
ATOM 595 O O . THR A 1 79 ? 3.135 -4.501 1.235 1.00 94.75 79 THR A O 1
ATOM 598 N N . TYR A 1 80 ? 1.029 -4.348 0.465 1.00 92.69 80 TYR A N 1
ATOM 599 C CA . TYR A 1 80 ? 1.406 -4.032 -0.916 1.00 92.69 80 TYR A CA 1
ATOM 600 C C . TYR A 1 80 ? 2.223 -2.732 -1.015 1.00 92.69 80 TYR A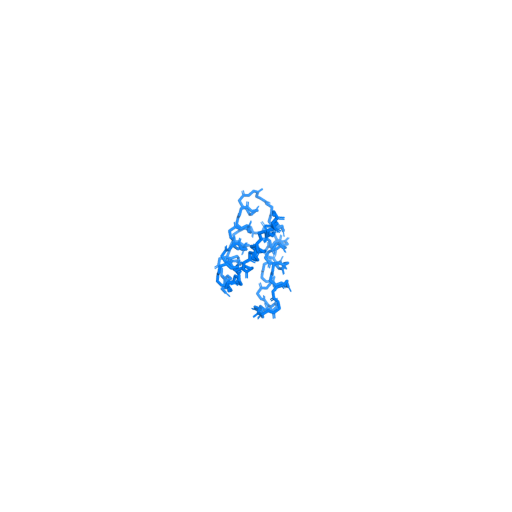 C 1
ATOM 602 O O . TYR A 1 80 ? 3.269 -2.720 -1.665 1.00 92.69 80 TYR A O 1
ATOM 610 N N . ILE A 1 81 ? 1.786 -1.654 -0.352 1.00 93.25 81 ILE A N 1
ATOM 611 C CA . ILE A 1 81 ? 2.485 -0.359 -0.374 1.00 93.25 81 ILE A CA 1
ATOM 612 C C . ILE A 1 81 ? 3.850 -0.471 0.316 1.00 93.25 81 ILE A C 1
ATOM 614 O O . ILE A 1 81 ? 4.867 -0.051 -0.234 1.00 93.25 81 ILE A O 1
ATOM 618 N N . GLU A 1 82 ? 3.896 -1.041 1.520 1.00 91.19 82 GLU A N 1
ATOM 619 C CA . GLU A 1 82 ? 5.122 -1.145 2.316 1.00 91.19 82 GLU A CA 1
ATOM 620 C C . GLU A 1 82 ? 6.159 -2.074 1.671 1.00 91.19 82 GLU A C 1
ATOM 622 O O . GLU A 1 82 ? 7.350 -1.763 1.724 1.00 91.19 82 GLU A O 1
ATOM 627 N N . GLY A 1 83 ? 5.717 -3.146 1.004 1.00 87.06 83 GLY A N 1
ATOM 628 C CA . GLY A 1 83 ? 6.573 -4.089 0.276 1.00 87.06 83 GLY A CA 1
ATOM 629 C C . GLY A 1 83 ? 7.146 -3.555 -1.040 1.00 87.06 83 GLY A C 1
ATOM 630 O O . GLY A 1 83 ? 7.975 -4.221 -1.660 1.00 87.06 83 GLY A O 1
ATOM 631 N N . PHE A 1 84 ? 6.727 -2.366 -1.471 1.00 80.00 84 PHE A N 1
ATOM 632 C CA . PHE A 1 84 ? 7.224 -1.737 -2.684 1.00 80.00 84 PHE A CA 1
ATOM 633 C C . PHE A 1 84 ? 8.616 -1.128 -2.465 1.00 80.00 84 PHE A C 1
ATOM 63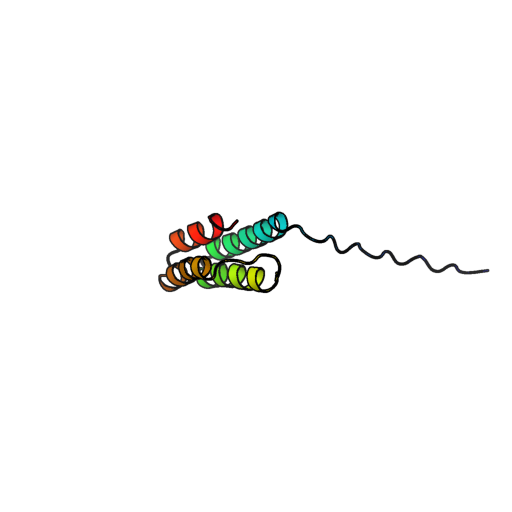5 O O . PHE A 1 84 ? 8.775 -0.267 -1.591 1.00 80.00 84 PHE A O 1
ATOM 642 N N . ASN A 1 85 ? 9.597 -1.558 -3.269 1.00 74.12 85 ASN A N 1
ATOM 643 C CA . ASN A 1 85 ? 10.999 -1.125 -3.218 1.00 74.12 85 ASN A CA 1
ATOM 644 C C . ASN A 1 85 ? 11.505 -0.693 -4.585 1.00 74.12 85 ASN A C 1
ATOM 646 O O . ASN A 1 85 ? 11.237 -1.374 -5.601 1.00 74.12 85 ASN A O 1
#